Protein AF-A0A662CT84-F1 (afdb_monomer_lite)

Structure (mmCIF, N/CA/C/O backbone):
data_AF-A0A662CT84-F1
#
_entry.id   AF-A0A662CT84-F1
#
loop_
_atom_site.group_PDB
_atom_site.id
_atom_site.type_symbol
_atom_site.label_atom_id
_atom_site.label_alt_id
_atom_site.label_comp_id
_atom_site.label_asym_id
_atom_site.label_entity_id
_atom_site.label_seq_id
_atom_site.pdbx_PDB_ins_code
_atom_site.Cartn_x
_atom_site.Cartn_y
_atom_site.Cartn_z
_atom_site.occupancy
_atom_site.B_iso_or_equiv
_atom_site.auth_seq_id
_atom_site.auth_comp_id
_atom_site.auth_asym_id
_atom_site.auth_atom_id
_atom_site.pdbx_PDB_model_num
ATOM 1 N N . MET A 1 1 ? -32.922 16.492 27.343 1.00 45.88 1 MET A N 1
ATOM 2 C CA . MET A 1 1 ? -31.609 16.319 27.996 1.00 45.88 1 MET A CA 1
ATOM 3 C C . MET A 1 1 ? -30.918 15.102 27.391 1.00 45.88 1 MET A C 1
ATOM 5 O O . MET A 1 1 ? -31.189 13.997 27.822 1.00 45.88 1 MET A O 1
ATOM 9 N N . SER A 1 2 ? -30.077 15.303 26.376 1.00 38.56 2 SER A N 1
ATOM 10 C CA . SER A 1 2 ? -28.884 14.489 26.108 1.00 38.56 2 SER A CA 1
ATOM 11 C C . SER A 1 2 ? -27.960 15.373 25.278 1.00 38.56 2 SER A C 1
ATOM 13 O O . SER A 1 2 ? -28.345 15.835 24.208 1.00 38.56 2 SER A O 1
ATOM 15 N N . LYS A 1 3 ? -26.830 15.753 25.870 1.00 47.59 3 LYS A N 1
ATOM 16 C CA . LYS A 1 3 ? -25.822 16.633 25.284 1.00 47.59 3 LYS A CA 1
ATOM 17 C C . LYS A 1 3 ? -24.900 15.761 24.433 1.00 47.59 3 LYS A C 1
ATOM 19 O O . LYS A 1 3 ? -24.032 15.112 25.003 1.00 47.59 3 LYS A O 1
ATOM 24 N N . ASP A 1 4 ? -25.064 15.784 23.115 1.00 47.03 4 ASP A N 1
ATOM 25 C CA . ASP A 1 4 ? -24.069 15.228 22.199 1.00 47.03 4 ASP A CA 1
ATOM 26 C C . ASP A 1 4 ? -23.184 16.364 21.676 1.00 47.03 4 ASP A C 1
ATOM 28 O O . ASP A 1 4 ? -23.639 17.349 21.097 1.00 47.03 4 ASP A O 1
ATOM 32 N N . SER A 1 5 ? -21.903 16.250 21.989 1.00 49.09 5 SER A N 1
ATOM 33 C CA . SER A 1 5 ? -20.824 17.206 21.771 1.00 49.09 5 SER A CA 1
ATOM 34 C C . SER A 1 5 ? -20.725 17.700 20.317 1.00 49.09 5 SER A C 1
ATOM 36 O O . SER A 1 5 ? -20.561 16.920 19.384 1.00 49.09 5 SER A O 1
ATOM 38 N N . THR A 1 6 ? -20.721 19.019 20.143 1.00 49.84 6 THR A N 1
ATOM 39 C CA . THR A 1 6 ? -20.745 19.804 18.890 1.00 49.84 6 THR A CA 1
ATOM 40 C C . THR A 1 6 ? -19.486 19.723 17.991 1.00 49.84 6 THR A C 1
ATOM 42 O O . THR A 1 6 ? -19.304 20.569 17.126 1.00 49.84 6 THR A O 1
ATOM 45 N N . TYR A 1 7 ? -18.620 18.708 18.110 1.00 57.75 7 TYR A N 1
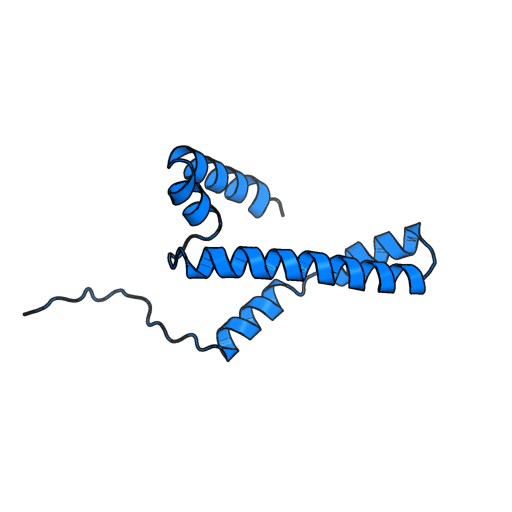ATOM 46 C CA . TYR A 1 7 ? -17.432 18.552 17.239 1.00 57.75 7 TYR A CA 1
ATOM 47 C C . TYR A 1 7 ? -17.153 17.082 16.878 1.00 57.75 7 TYR A C 1
ATOM 49 O O . TYR A 1 7 ? -16.084 16.547 17.160 1.00 57.75 7 TYR A O 1
ATOM 57 N N . GLY A 1 8 ? -18.127 16.397 16.278 1.00 56.88 8 GLY A N 1
ATOM 58 C CA . GLY A 1 8 ? -17.959 15.037 15.755 1.00 56.88 8 GLY A CA 1
ATOM 59 C C . GLY A 1 8 ? -17.945 15.022 14.227 1.00 56.88 8 GLY A C 1
ATOM 60 O O . GLY A 1 8 ? -18.880 15.519 13.601 1.00 56.88 8 GLY A O 1
ATOM 61 N N . LEU A 1 9 ? -16.908 14.441 13.614 1.00 73.38 9 LEU A N 1
ATOM 62 C CA . LEU A 1 9 ? -16.856 14.198 12.166 1.00 73.38 9 LEU A CA 1
ATOM 63 C C . LEU A 1 9 ? -18.112 13.439 11.712 1.00 73.38 9 LEU A C 1
ATOM 65 O O . LEU A 1 9 ? -18.382 12.323 12.163 1.00 73.38 9 LEU A O 1
ATOM 69 N N . LYS A 1 10 ? -18.880 14.037 10.794 1.00 73.25 10 LYS A N 1
ATOM 70 C CA . LYS A 1 10 ? -20.047 13.385 10.195 1.00 73.25 10 LYS A CA 1
ATOM 71 C C . LYS A 1 10 ? -19.560 12.214 9.338 1.00 73.25 10 LYS A C 1
ATOM 73 O O . LYS A 1 10 ? -18.840 12.423 8.363 1.00 73.25 10 LYS A O 1
ATOM 78 N N . LYS A 1 11 ? -19.966 10.985 9.673 1.00 70.56 11 LYS A N 1
ATOM 79 C CA . LYS A 1 11 ? -19.676 9.778 8.877 1.00 70.56 11 LYS A CA 1
ATOM 80 C C . LYS A 1 11 ? -20.441 9.826 7.546 1.00 70.56 11 LYS A C 1
ATOM 82 O O . LYS A 1 11 ? -21.513 9.250 7.421 1.00 70.56 11 LYS A O 1
ATOM 87 N N . SER A 1 12 ? -19.916 10.580 6.580 1.00 79.31 12 SER A N 1
ATOM 88 C CA . SER A 1 12 ? -20.524 10.793 5.256 1.00 79.31 12 SER A CA 1
ATOM 89 C C . SER A 1 12 ? -19.827 10.016 4.133 1.00 79.31 12 SER A C 1
ATOM 91 O O . SER A 1 12 ? -20.263 10.081 2.985 1.00 79.31 12 SER A O 1
ATOM 93 N N . LEU A 1 13 ? -18.736 9.310 4.439 1.00 82.19 13 LEU A N 1
ATOM 94 C CA . LEU A 1 13 ? -17.984 8.525 3.466 1.00 82.19 13 LEU A CA 1
ATOM 95 C C . LEU A 1 13 ? -18.738 7.228 3.152 1.00 82.19 13 LEU A C 1
ATOM 97 O O . LEU A 1 13 ? -18.825 6.332 3.988 1.00 82.19 13 LEU A O 1
ATOM 101 N N . GLY A 1 14 ? -19.297 7.154 1.944 1.00 87.19 14 GLY A N 1
ATOM 102 C CA . GLY A 1 14 ? -19.880 5.932 1.394 1.00 87.19 14 GLY A CA 1
ATOM 103 C C . GLY A 1 14 ? -18.831 5.034 0.734 1.00 87.19 14 GLY A C 1
ATOM 104 O O . GLY A 1 14 ? -17.695 5.453 0.505 1.00 87.19 14 GLY A O 1
ATOM 105 N N . TYR A 1 15 ? -19.236 3.817 0.365 1.00 86.44 15 TYR A N 1
ATOM 106 C CA . TYR A 1 15 ? -18.363 2.803 -0.240 1.00 86.44 15 TYR A CA 1
ATOM 107 C C . TYR A 1 15 ? -17.555 3.326 -1.431 1.00 86.44 15 TYR A C 1
ATOM 109 O O . TYR A 1 15 ? -16.340 3.185 -1.451 1.00 86.44 15 TYR A O 1
ATOM 117 N N . PHE A 1 16 ? -18.206 4.015 -2.372 1.00 91.44 16 PHE A N 1
ATOM 118 C CA . PHE A 1 16 ? -17.539 4.545 -3.564 1.00 91.44 16 PHE A CA 1
ATOM 119 C C . PHE A 1 16 ? -16.445 5.569 -3.230 1.00 91.44 16 PHE A C 1
ATOM 121 O O . PHE A 1 16 ? -15.356 5.541 -3.798 1.00 91.44 16 PHE A O 1
ATOM 128 N N . SER A 1 17 ? -16.714 6.452 -2.264 1.00 90.69 17 SER A N 1
ATOM 129 C CA . SER A 1 17 ? -15.740 7.459 -1.844 1.00 90.69 17 SER A CA 1
ATOM 130 C C . SER A 1 17 ? -14.540 6.815 -1.150 1.00 90.69 17 SER A C 1
ATOM 132 O O . SER A 1 17 ? -13.414 7.236 -1.384 1.00 90.69 17 SER A O 1
ATOM 134 N N . LEU A 1 18 ? -14.772 5.788 -0.326 1.00 89.00 18 LEU A N 1
ATOM 135 C CA . LEU A 1 18 ? -13.709 5.049 0.358 1.00 89.00 18 LEU A CA 1
ATOM 136 C C . LEU A 1 18 ? -12.844 4.257 -0.627 1.00 89.00 18 LEU A C 1
ATOM 138 O O . LEU A 1 18 ? -11.622 4.326 -0.545 1.00 89.00 18 LEU A O 1
ATOM 142 N N . THR A 1 19 ? -13.454 3.562 -1.590 1.00 90.88 19 THR A N 1
ATOM 143 C CA . THR A 1 19 ? -12.713 2.823 -2.621 1.00 90.88 19 THR A CA 1
ATOM 144 C C . THR A 1 19 ? -11.821 3.752 -3.437 1.00 90.88 19 THR A C 1
ATOM 146 O O . THR A 1 19 ? -10.653 3.439 -3.637 1.00 90.88 19 THR A O 1
ATOM 149 N N . ASN A 1 20 ? -12.323 4.919 -3.851 1.00 93.00 20 ASN A N 1
ATOM 150 C CA . ASN A 1 20 ? -11.521 5.869 -4.623 1.00 93.00 20 ASN A CA 1
ATOM 151 C C . ASN A 1 20 ? -10.335 6.429 -3.831 1.00 93.00 20 ASN A C 1
ATOM 153 O O . ASN A 1 20 ? -9.272 6.634 -4.410 1.00 93.00 20 ASN A O 1
ATOM 157 N N . ILE A 1 21 ? -10.494 6.649 -2.521 1.00 92.06 21 ILE A N 1
ATOM 158 C CA . ILE A 1 21 ? -9.386 7.069 -1.652 1.00 92.06 21 ILE A CA 1
ATOM 159 C C . ILE A 1 21 ? -8.304 5.988 -1.623 1.00 92.06 21 ILE A C 1
ATOM 161 O O . ILE A 1 21 ? -7.141 6.296 -1.853 1.00 92.06 21 ILE A O 1
ATOM 165 N N . VAL A 1 22 ? -8.683 4.724 -1.415 1.00 90.00 22 VAL A N 1
ATOM 166 C CA . VAL A 1 22 ? -7.727 3.604 -1.389 1.00 90.00 22 VAL A CA 1
ATOM 167 C C . VAL A 1 22 ? -7.025 3.436 -2.739 1.00 90.00 22 VAL A C 1
ATOM 169 O O . VAL A 1 22 ? -5.818 3.230 -2.781 1.00 90.00 22 VAL A O 1
ATOM 172 N N . VAL A 1 23 ? -7.751 3.558 -3.854 1.00 91.38 23 VAL A N 1
ATOM 173 C CA . VAL A 1 23 ? -7.155 3.481 -5.199 1.00 91.38 23 VAL A CA 1
ATOM 174 C C . VAL A 1 23 ? -6.167 4.627 -5.432 1.00 91.38 23 VAL A C 1
ATOM 176 O O . VAL A 1 23 ? -5.087 4.394 -5.970 1.00 91.38 23 VAL A O 1
ATOM 179 N N . GLY A 1 24 ? -6.516 5.848 -5.018 1.00 90.88 24 GLY A N 1
ATOM 180 C CA . GLY A 1 24 ? -5.637 7.012 -5.133 1.00 90.88 24 GLY A CA 1
ATOM 181 C C . GLY A 1 24 ? -4.382 6.914 -4.264 1.00 90.88 24 GLY A C 1
ATOM 182 O O . GLY A 1 24 ? -3.326 7.365 -4.688 1.00 90.88 24 GLY A O 1
ATOM 183 N N . ASP A 1 25 ? -4.489 6.295 -3.089 1.00 88.38 25 ASP A N 1
ATOM 184 C CA . ASP A 1 25 ? -3.363 6.053 -2.181 1.00 88.38 25 ASP A CA 1
ATOM 185 C C . ASP A 1 25 ? -2.425 4.944 -2.696 1.00 88.38 25 ASP A C 1
ATOM 187 O O . ASP A 1 25 ? -1.205 5.060 -2.613 1.00 88.38 25 AS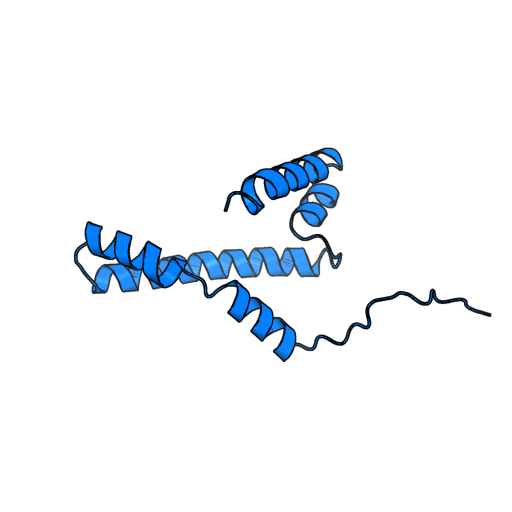P A O 1
ATOM 191 N N . MET A 1 26 ? -2.979 3.890 -3.309 1.00 89.44 26 MET A N 1
ATOM 192 C CA . MET A 1 26 ? -2.195 2.766 -3.839 1.00 89.44 26 MET A CA 1
ATOM 193 C C . MET A 1 26 ? -1.414 3.101 -5.119 1.00 89.44 26 MET A C 1
ATOM 195 O O . MET A 1 26 ? -0.317 2.577 -5.330 1.00 89.44 26 MET A O 1
ATOM 199 N N . ILE A 1 27 ? -1.967 3.929 -6.014 1.00 90.56 27 ILE A N 1
ATOM 200 C CA . ILE A 1 27 ? -1.314 4.263 -7.289 1.00 90.56 27 ILE A CA 1
ATOM 201 C C . ILE A 1 27 ? -0.345 5.433 -7.081 1.00 90.56 27 ILE A C 1
ATOM 203 O O . ILE A 1 27 ? -0.731 6.597 -7.134 1.00 90.56 27 ILE A O 1
ATOM 207 N N . GLY A 1 28 ? 0.939 5.115 -6.901 1.00 87.31 28 GLY A N 1
ATOM 208 C CA . GLY A 1 28 ? 2.011 6.101 -6.731 1.00 87.31 28 GLY A CA 1
ATOM 209 C C . GLY A 1 28 ? 3.159 5.970 -7.736 1.00 87.31 28 GLY A C 1
ATOM 210 O O . GLY A 1 28 ? 3.084 5.252 -8.735 1.00 87.31 28 GLY A O 1
ATOM 211 N N . ALA A 1 29 ? 4.280 6.634 -7.435 1.00 86.38 29 ALA A N 1
ATOM 212 C CA . ALA A 1 29 ? 5.490 6.610 -8.266 1.00 86.38 29 ALA A CA 1
ATOM 213 C C . ALA A 1 29 ? 6.097 5.203 -8.446 1.00 86.38 29 ALA A C 1
ATOM 215 O O . ALA A 1 29 ? 6.820 4.972 -9.416 1.00 86.38 29 ALA A O 1
ATOM 216 N N . GLY A 1 30 ? 5.769 4.260 -7.552 1.00 84.12 30 GLY A N 1
ATOM 217 C CA . GLY A 1 30 ? 6.284 2.889 -7.552 1.00 84.12 30 GLY A CA 1
ATOM 218 C C . GLY A 1 30 ? 6.089 2.150 -8.876 1.00 84.12 30 GLY A C 1
ATOM 219 O O . GLY A 1 30 ? 6.979 1.419 -9.300 1.00 84.12 30 GLY A O 1
ATOM 220 N N . ILE A 1 31 ? 4.985 2.385 -9.598 1.00 87.44 31 ILE A N 1
ATOM 221 C CA . ILE A 1 31 ? 4.776 1.716 -10.890 1.00 87.44 31 ILE A CA 1
ATOM 222 C C . ILE A 1 31 ? 5.821 2.117 -11.936 1.00 87.44 31 ILE A C 1
ATOM 224 O O . ILE A 1 31 ? 6.179 1.293 -12.776 1.00 87.44 31 ILE A O 1
ATOM 228 N N . PHE A 1 32 ? 6.356 3.337 -11.863 1.00 85.62 32 PHE A N 1
ATOM 229 C CA . PHE A 1 32 ? 7.376 3.831 -12.785 1.00 85.62 32 PHE A CA 1
ATOM 230 C C . PHE A 1 32 ? 8.791 3.495 -12.302 1.00 85.62 32 PHE A C 1
ATOM 232 O O . PHE A 1 32 ? 9.612 3.034 -13.094 1.00 85.62 32 PHE A O 1
ATOM 239 N N . THR A 1 33 ? 9.080 3.673 -11.010 1.00 86.00 33 THR A N 1
ATOM 240 C CA . THR A 1 33 ? 10.418 3.422 -10.449 1.00 86.00 33 THR A CA 1
ATOM 241 C C . THR A 1 33 ? 10.723 1.934 -10.314 1.00 86.00 33 THR A C 1
ATOM 243 O O . THR A 1 33 ? 11.737 1.470 -10.834 1.00 86.00 33 THR A O 1
ATOM 246 N N . THR A 1 34 ? 9.844 1.162 -9.673 1.00 85.38 34 THR A N 1
ATOM 247 C CA . THR A 1 34 ? 10.054 -0.273 -9.436 1.00 85.38 34 THR A CA 1
ATOM 248 C C . THR A 1 34 ? 10.067 -1.040 -10.751 1.00 85.38 34 THR A C 1
ATOM 250 O O . THR A 1 34 ? 11.010 -1.787 -11.006 1.00 85.38 34 THR A O 1
ATOM 253 N N . SER A 1 35 ? 9.093 -0.805 -11.637 1.00 85.25 35 SER A N 1
ATOM 254 C CA . SER A 1 35 ? 9.060 -1.483 -12.941 1.00 85.25 35 SER A CA 1
ATOM 255 C C . SER A 1 35 ? 10.272 -1.127 -13.807 1.00 85.25 35 SER A C 1
ATOM 257 O O . SER A 1 35 ? 10.807 -2.005 -14.479 1.00 85.25 35 SER A O 1
ATOM 259 N N . GLY A 1 36 ? 10.745 0.126 -13.759 1.00 84.56 36 GLY A N 1
ATOM 260 C CA . GLY A 1 36 ? 11.964 0.551 -14.452 1.00 84.56 36 GLY A CA 1
ATOM 261 C C . GLY A 1 36 ? 13.215 -0.173 -13.948 1.00 84.56 36 GLY A C 1
ATOM 262 O O . GLY A 1 36 ? 13.998 -0.673 -14.754 1.00 84.56 36 GLY A O 1
ATOM 263 N N . LEU A 1 37 ? 13.371 -0.302 -12.625 1.00 85.75 37 LEU A N 1
ATOM 264 C CA . LEU A 1 37 ? 14.483 -1.034 -12.009 1.00 85.75 37 LEU A CA 1
ATOM 265 C C . LEU A 1 37 ? 14.447 -2.529 -12.364 1.00 85.75 37 LEU A C 1
ATOM 267 O O . LEU A 1 37 ? 15.465 -3.106 -12.741 1.00 85.75 37 LEU A O 1
ATOM 271 N N . LEU A 1 38 ? 13.269 -3.152 -12.274 1.00 86.69 38 LEU A N 1
ATOM 272 C CA . LEU A 1 38 ? 13.075 -4.565 -12.603 1.00 86.69 38 LEU A CA 1
ATOM 273 C C . LEU A 1 38 ? 13.354 -4.849 -14.076 1.00 86.69 38 LEU A C 1
ATOM 275 O O . LEU A 1 38 ? 14.024 -5.830 -14.390 1.00 86.69 38 LEU A O 1
ATOM 279 N N . LEU A 1 39 ? 12.888 -3.987 -14.980 1.00 87.00 39 LEU A N 1
ATOM 280 C CA . LEU A 1 39 ? 13.146 -4.149 -16.406 1.00 87.00 39 LEU A CA 1
ATOM 281 C C . LEU A 1 39 ? 14.636 -3.981 -16.733 1.00 87.00 39 LEU A C 1
ATOM 283 O O . LEU A 1 39 ? 15.159 -4.742 -17.542 1.00 87.00 39 LEU A O 1
ATOM 287 N N . ALA A 1 40 ? 15.330 -3.052 -16.065 1.00 85.62 40 ALA A N 1
ATOM 288 C CA . ALA A 1 40 ? 16.773 -2.862 -16.214 1.00 85.62 40 ALA A CA 1
ATOM 289 C C . ALA A 1 40 ? 17.605 -4.056 -15.708 1.00 85.62 40 ALA A C 1
ATOM 291 O O . ALA A 1 40 ? 18.735 -4.238 -16.146 1.00 85.62 40 ALA A O 1
ATOM 292 N N . GLN A 1 41 ? 17.074 -4.872 -14.793 1.00 84.94 41 GLN A N 1
ATOM 293 C CA . GLN A 1 41 ? 17.765 -6.070 -14.309 1.00 84.94 41 GLN A CA 1
ATOM 294 C C . GLN A 1 41 ? 17.399 -7.322 -15.112 1.00 84.94 41 GLN A C 1
ATOM 296 O O . GLN A 1 41 ? 18.284 -8.059 -15.544 1.00 84.94 41 GLN A O 1
ATOM 301 N N . LEU A 1 42 ? 16.106 -7.567 -15.333 1.00 84.25 42 LEU A N 1
ATOM 302 C CA . LEU A 1 42 ? 15.626 -8.794 -15.972 1.00 84.25 42 LEU A CA 1
ATOM 303 C C . LEU A 1 42 ? 15.712 -8.744 -17.502 1.00 84.25 42 LEU A C 1
ATOM 305 O O . LEU A 1 42 ? 15.787 -9.800 -18.121 1.00 84.25 42 LEU A O 1
ATOM 309 N N . HIS A 1 43 ? 15.672 -7.553 -18.113 1.00 82.38 43 HIS A N 1
ATOM 310 C CA . HIS A 1 43 ? 15.640 -7.325 -19.567 1.00 82.38 43 HIS A CA 1
ATOM 311 C C . HIS A 1 43 ? 14.511 -8.052 -20.336 1.00 82.38 43 HIS A C 1
ATOM 313 O O . HIS A 1 43 ? 14.476 -7.997 -21.564 1.00 82.38 43 HIS A O 1
ATOM 319 N N . ASP A 1 44 ? 13.560 -8.690 -19.641 1.00 88.62 44 ASP A N 1
ATOM 320 C CA . ASP A 1 44 ? 12.422 -9.400 -20.231 1.00 88.62 44 ASP A CA 1
ATOM 321 C C . ASP A 1 44 ? 11.082 -8.831 -19.714 1.00 88.62 44 ASP A C 1
ATOM 323 O O . ASP A 1 44 ? 10.766 -8.946 -18.520 1.00 88.62 44 ASP A O 1
ATOM 327 N N . PRO A 1 45 ? 10.248 -8.242 -20.594 1.00 86.56 45 PRO A N 1
ATOM 328 C CA . PRO A 1 45 ? 8.963 -7.667 -20.207 1.00 86.56 45 PRO A CA 1
ATOM 329 C C . PRO A 1 45 ? 7.919 -8.714 -19.785 1.00 86.56 45 PRO A C 1
ATOM 331 O O . PRO A 1 45 ? 7.000 -8.386 -19.034 1.00 86.56 45 PRO A O 1
ATOM 334 N N . LYS A 1 46 ? 8.028 -9.975 -20.225 1.00 89.62 46 LYS A N 1
ATOM 335 C CA . LYS A 1 46 ? 7.076 -11.031 -19.837 1.00 89.62 46 LYS A CA 1
ATOM 336 C C . LYS A 1 46 ? 7.276 -11.442 -18.384 1.00 89.62 46 LYS A C 1
ATOM 338 O O . LYS A 1 46 ? 6.299 -11.619 -17.657 1.00 89.62 46 LYS A O 1
ATOM 343 N N . LEU A 1 47 ? 8.534 -11.551 -17.954 1.00 87.88 47 LEU A N 1
ATOM 344 C CA . LEU A 1 47 ? 8.871 -11.849 -16.563 1.00 87.88 47 LEU A CA 1
ATOM 345 C C . LEU A 1 47 ? 8.448 -10.711 -15.629 1.00 87.88 47 LEU A C 1
ATOM 347 O O . LEU A 1 47 ? 7.930 -10.984 -14.549 1.00 87.88 47 LEU A O 1
ATOM 351 N N . LEU A 1 48 ? 8.585 -9.454 -16.066 1.00 89.88 48 LEU A N 1
ATOM 352 C CA . LEU A 1 48 ? 8.101 -8.291 -15.317 1.00 89.88 48 LEU A CA 1
ATOM 353 C C . LEU A 1 48 ? 6.593 -8.380 -15.032 1.00 89.88 48 LEU A C 1
ATOM 355 O O . LEU A 1 48 ? 6.179 -8.197 -13.889 1.00 89.88 48 LEU A O 1
ATOM 359 N N . LEU A 1 49 ? 5.778 -8.684 -16.049 1.00 90.38 49 LEU A N 1
ATOM 360 C CA . LEU A 1 49 ? 4.325 -8.821 -15.886 1.00 90.38 49 LEU A CA 1
ATOM 361 C C . LEU A 1 49 ? 3.957 -9.981 -14.955 1.00 90.38 49 LEU A C 1
ATOM 363 O O . LEU A 1 49 ? 3.075 -9.831 -14.113 1.00 90.38 49 LEU A O 1
ATOM 367 N N . LEU A 1 50 ? 4.650 -11.117 -15.068 1.00 92.44 50 LEU A N 1
ATOM 368 C CA . LEU A 1 50 ? 4.441 -12.269 -14.188 1.00 92.44 50 LEU A CA 1
ATOM 369 C C . LEU A 1 50 ? 4.738 -11.893 -12.727 1.00 92.44 50 LEU A C 1
ATOM 371 O O . LEU A 1 50 ? 3.931 -12.168 -11.838 1.00 92.44 50 LEU A O 1
ATOM 375 N N . LEU A 1 51 ? 5.848 -11.193 -12.482 1.00 91.19 51 LEU A N 1
ATOM 376 C CA . LEU A 1 51 ? 6.213 -10.730 -11.146 1.00 91.19 51 LEU A CA 1
ATOM 377 C C . LEU A 1 51 ? 5.202 -9.725 -10.584 1.00 91.19 51 LEU A C 1
ATOM 379 O O . LEU A 1 51 ? 4.886 -9.780 -9.399 1.00 91.19 51 LEU A O 1
ATOM 383 N N . TRP A 1 52 ? 4.650 -8.859 -11.435 1.00 91.06 52 TRP A N 1
ATOM 384 C CA . TRP A 1 52 ? 3.569 -7.943 -11.069 1.00 91.06 52 TRP A CA 1
ATOM 385 C C . TRP A 1 52 ? 2.301 -8.686 -10.644 1.00 91.06 52 TRP A C 1
ATOM 387 O O . TRP A 1 52 ? 1.689 -8.331 -9.640 1.00 91.06 52 TRP A O 1
ATOM 397 N N . VAL A 1 53 ? 1.924 -9.746 -11.365 1.00 93.62 53 VAL A N 1
ATOM 398 C CA . VAL A 1 53 ? 0.771 -10.587 -11.006 1.00 93.62 53 VAL A CA 1
ATOM 399 C C . VAL A 1 53 ? 1.007 -11.295 -9.671 1.00 93.62 53 VAL A C 1
ATOM 401 O O . VAL A 1 53 ? 0.123 -11.290 -8.816 1.00 93.62 53 VAL A O 1
ATOM 404 N N . ILE A 1 54 ? 2.201 -11.855 -9.452 1.00 94.94 54 ILE A N 1
ATOM 405 C CA . ILE A 1 54 ? 2.558 -12.490 -8.172 1.00 94.94 54 ILE A CA 1
ATOM 406 C C . ILE A 1 54 ? 2.543 -11.462 -7.036 1.00 94.94 54 ILE A C 1
ATOM 408 O O . ILE A 1 54 ? 1.945 -11.712 -5.991 1.00 94.94 54 ILE A O 1
ATOM 412 N N . GLY A 1 55 ? 3.165 -10.298 -7.236 1.00 91.75 55 GLY A N 1
ATOM 413 C CA . GLY A 1 55 ? 3.186 -9.214 -6.255 1.00 91.75 55 GLY A CA 1
ATOM 414 C C . GLY A 1 55 ? 1.780 -8.722 -5.916 1.00 91.75 55 GLY A C 1
ATOM 415 O O . GLY A 1 55 ? 1.452 -8.563 -4.743 1.00 91.75 55 GLY A O 1
ATOM 416 N N . GLY A 1 56 ? 0.920 -8.579 -6.926 1.00 92.19 56 GLY A N 1
ATOM 417 C CA . GLY A 1 56 ? -0.491 -8.243 -6.751 1.00 92.19 56 GLY A CA 1
ATOM 418 C C . GLY A 1 56 ? -1.257 -9.295 -5.949 1.00 92.19 56 GLY A C 1
ATOM 419 O O . GLY A 1 56 ? -2.056 -8.939 -5.087 1.00 92.19 56 GLY A O 1
ATOM 420 N N . LEU A 1 57 ? -0.985 -10.586 -6.164 1.00 96.00 57 LEU A N 1
ATOM 421 C CA . LEU A 1 57 ? -1.611 -11.6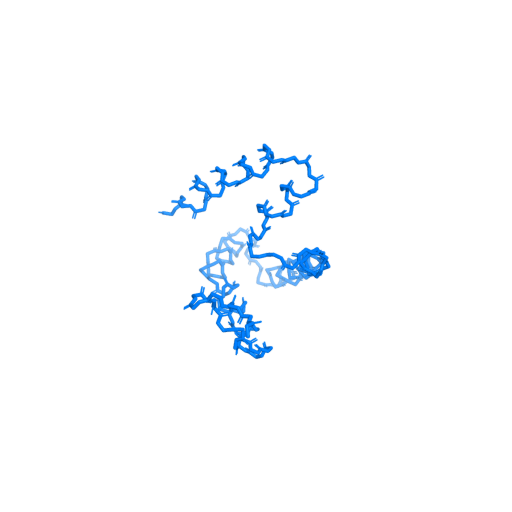63 -5.396 1.00 96.00 57 LEU A CA 1
ATOM 422 C C . LEU A 1 57 ? -1.179 -11.641 -3.922 1.00 96.00 57 LEU A C 1
ATOM 424 O O . LEU A 1 57 ? -2.016 -11.782 -3.033 1.00 96.00 57 LEU A O 1
ATOM 428 N N . ILE A 1 58 ? 0.108 -11.413 -3.653 1.00 94.69 58 ILE A N 1
ATOM 429 C CA . ILE A 1 58 ? 0.630 -11.271 -2.285 1.00 94.69 58 ILE A CA 1
ATOM 430 C C . ILE A 1 58 ? 0.007 -10.045 -1.602 1.00 94.69 58 ILE A C 1
ATOM 432 O O . ILE A 1 58 ? -0.447 -10.140 -0.460 1.00 94.69 58 ILE A O 1
ATOM 436 N N . ALA A 1 59 ? -0.070 -8.915 -2.310 1.00 92.06 59 ALA A N 1
ATOM 437 C CA . ALA A 1 59 ? -0.708 -7.701 -1.812 1.00 92.06 59 ALA A CA 1
ATOM 438 C C . ALA A 1 59 ? -2.200 -7.917 -1.512 1.00 92.06 59 ALA A C 1
ATOM 440 O O . ALA A 1 59 ? -2.686 -7.449 -0.485 1.00 92.06 59 ALA A O 1
ATOM 441 N N . LEU A 1 60 ? -2.915 -8.676 -2.350 1.00 93.00 60 LEU A N 1
ATOM 442 C CA . LEU A 1 60 ? -4.316 -9.031 -2.119 1.00 93.00 60 LEU A CA 1
ATOM 443 C C . LEU A 1 60 ? -4.488 -9.864 -0.842 1.00 93.00 60 LEU A C 1
ATOM 445 O O . LEU A 1 60 ? -5.365 -9.562 -0.034 1.00 93.00 60 LEU A O 1
ATOM 449 N N . CYS A 1 61 ? -3.641 -10.874 -0.628 1.00 94.19 61 CYS A N 1
ATOM 450 C CA . CYS A 1 61 ? -3.648 -11.657 0.609 1.00 94.19 61 CYS A CA 1
ATOM 451 C C . CYS A 1 61 ? -3.426 -10.763 1.839 1.00 94.19 61 CYS A C 1
ATOM 453 O O . CYS A 1 61 ? -4.171 -10.863 2.812 1.00 94.19 61 CYS A O 1
ATOM 455 N N . GLY A 1 62 ? -2.455 -9.845 1.772 1.00 89.31 62 GLY A N 1
ATOM 456 C CA . GLY A 1 62 ? -2.210 -8.867 2.833 1.00 89.31 62 GLY A CA 1
ATOM 457 C C . GLY A 1 62 ? -3.410 -7.949 3.078 1.00 89.31 62 GLY A C 1
ATOM 458 O O . GLY A 1 62 ? -3.820 -7.765 4.223 1.00 89.31 62 GLY A O 1
ATOM 459 N N . ALA A 1 63 ? -4.027 -7.427 2.015 1.00 89.94 63 ALA A N 1
ATOM 460 C CA . ALA A 1 63 ? -5.204 -6.567 2.107 1.00 89.94 63 ALA A CA 1
ATOM 461 C C . ALA A 1 63 ? -6.388 -7.275 2.783 1.00 89.94 63 ALA A C 1
ATOM 463 O O . ALA A 1 63 ? -7.065 -6.673 3.615 1.00 89.94 63 ALA A O 1
ATOM 464 N N . LEU A 1 64 ? -6.609 -8.561 2.485 1.00 90.94 64 LEU A N 1
ATOM 465 C CA . LEU A 1 64 ? -7.639 -9.363 3.146 1.00 90.94 64 LEU A CA 1
ATOM 466 C C . LEU A 1 64 ? -7.347 -9.526 4.643 1.00 90.94 64 LEU A C 1
ATOM 468 O O . LEU A 1 64 ? -8.220 -9.223 5.457 1.00 90.94 64 LEU A O 1
ATOM 472 N N . SER A 1 65 ? -6.118 -9.891 5.018 1.00 89.44 65 SER A N 1
ATOM 473 C CA . SER A 1 65 ? -5.710 -9.979 6.428 1.00 89.44 65 SER A CA 1
ATOM 474 C C . SER A 1 65 ? -5.899 -8.656 7.181 1.00 89.44 65 SER A C 1
ATOM 476 O O . SER A 1 65 ? -6.434 -8.640 8.290 1.00 89.44 65 SER A O 1
ATOM 478 N N . TYR A 1 66 ? -5.523 -7.529 6.570 1.00 83.19 66 TYR A N 1
ATOM 479 C CA . TYR A 1 66 ? -5.732 -6.205 7.161 1.00 83.19 66 TYR A CA 1
ATOM 480 C C . TYR A 1 66 ? -7.215 -5.826 7.242 1.00 83.19 66 TYR A C 1
ATOM 482 O O . TYR A 1 66 ? -7.625 -5.176 8.204 1.00 83.19 66 TYR A O 1
ATOM 490 N N . SER A 1 67 ? -8.035 -6.241 6.274 1.00 86.44 67 SER A N 1
ATOM 491 C CA . SER A 1 67 ? -9.472 -5.953 6.274 1.00 86.44 67 SER A CA 1
ATOM 492 C C . SER A 1 67 ? -10.209 -6.651 7.421 1.00 86.44 67 SER A C 1
ATOM 494 O O . SER A 1 67 ? -11.055 -6.029 8.064 1.00 86.44 67 SER A O 1
ATOM 496 N N . GLU A 1 68 ? -9.841 -7.896 7.747 1.00 86.38 68 GLU A N 1
ATOM 497 C CA . GLU A 1 68 ? -10.395 -8.615 8.900 1.00 86.38 68 GLU A CA 1
ATOM 498 C C . GLU A 1 68 ? -10.016 -7.927 10.214 1.00 86.38 68 GLU A C 1
ATOM 500 O O . GLU A 1 68 ? -10.849 -7.761 11.111 1.00 86.38 68 GLU A O 1
ATOM 505 N N . LEU A 1 69 ? -8.769 -7.462 10.314 1.00 82.25 69 LEU A N 1
ATOM 506 C CA . LEU A 1 69 ? -8.287 -6.754 11.492 1.00 82.25 69 LEU A CA 1
ATOM 507 C C . LEU A 1 69 ? -8.969 -5.385 11.658 1.00 82.25 69 LEU A C 1
ATOM 509 O O . LEU A 1 69 ? -9.399 -5.039 12.760 1.00 82.25 69 LEU A O 1
ATOM 513 N N . GLY A 1 70 ? -9.147 -4.644 10.562 1.00 81.25 70 GLY A N 1
ATOM 514 C CA . GLY A 1 70 ? -9.877 -3.375 10.536 1.00 81.25 70 GLY A CA 1
ATOM 515 C C . GLY A 1 70 ? -11.367 -3.522 10.857 1.00 81.25 70 GLY A C 1
ATOM 516 O O . GLY A 1 70 ? -11.939 -2.659 11.522 1.00 81.25 70 GLY A O 1
ATOM 517 N N . ALA A 1 71 ? -11.992 -4.634 10.457 1.00 81.00 71 ALA A N 1
ATOM 518 C CA . ALA A 1 71 ? -13.366 -4.954 10.841 1.00 81.00 71 ALA A CA 1
ATOM 519 C C . ALA A 1 71 ? -13.486 -5.276 12.341 1.00 81.00 71 ALA A C 1
ATOM 521 O O . ALA A 1 71 ? -14.472 -4.900 12.977 1.00 81.00 71 ALA A O 1
ATOM 522 N N . LYS A 1 72 ? -12.473 -5.937 12.921 1.00 78.88 72 LYS A N 1
ATOM 523 C CA . LYS A 1 72 ? -12.431 -6.291 14.347 1.00 78.88 72 LYS A CA 1
ATOM 524 C C . LYS A 1 72 ? -12.158 -5.088 15.258 1.00 78.88 72 LYS A C 1
ATOM 526 O O . LYS A 1 72 ? -12.719 -5.025 16.350 1.00 78.88 72 LYS A O 1
ATOM 531 N N . PHE A 1 73 ? -11.341 -4.131 14.816 1.00 76.75 73 PHE A N 1
ATOM 532 C CA . PHE A 1 73 ? -10.984 -2.930 15.581 1.00 76.75 73 PHE A CA 1
ATOM 533 C C . PHE A 1 73 ? -11.390 -1.644 14.832 1.00 76.75 73 PHE A C 1
ATOM 535 O O . PHE A 1 73 ? -10.544 -0.990 14.221 1.00 76.75 73 PHE A O 1
ATOM 542 N N . PRO A 1 74 ? -12.673 -1.225 14.893 1.00 69.19 74 PRO A N 1
ATOM 543 C CA . PRO A 1 74 ? -13.194 -0.070 14.155 1.00 69.19 74 PRO A CA 1
ATOM 544 C C . PRO A 1 74 ? -12.840 1.270 14.833 1.00 69.19 74 PRO A C 1
ATOM 546 O O . PRO A 1 74 ? -13.713 2.093 15.126 1.00 69.19 74 PRO A O 1
ATOM 549 N N . ARG A 1 75 ? -11.553 1.496 15.118 1.00 69.62 75 ARG A N 1
ATOM 550 C CA . ARG A 1 75 ? -11.018 2.743 15.681 1.00 69.62 75 ARG A CA 1
ATOM 551 C C . ARG A 1 75 ? -10.126 3.450 14.665 1.00 69.62 75 ARG A C 1
ATOM 553 O O . ARG A 1 75 ? -9.362 2.822 13.940 1.00 69.62 75 ARG A O 1
ATOM 560 N N . ALA A 1 76 ? -10.212 4.778 14.627 1.00 63.03 76 ALA A N 1
ATOM 561 C CA . ALA A 1 76 ? -9.314 5.594 13.818 1.00 63.03 76 ALA A CA 1
ATOM 562 C C . ALA A 1 76 ? -7.913 5.578 14.456 1.00 63.03 76 ALA A C 1
ATOM 564 O O . ALA A 1 76 ? -7.722 6.147 15.529 1.00 63.03 76 ALA A O 1
ATOM 565 N N . GLY A 1 77 ? -6.962 4.887 13.824 1.00 62.78 77 GLY A N 1
ATOM 566 C CA . GLY A 1 77 ? -5.589 4.768 14.329 1.00 62.78 77 GLY A CA 1
ATOM 567 C C . GLY A 1 77 ? -4.687 3.772 13.591 1.00 62.78 77 GLY A C 1
ATOM 568 O O . GLY A 1 77 ? -3.491 3.760 13.853 1.00 62.78 77 GLY A O 1
ATOM 569 N N . GLY A 1 78 ? -5.216 2.964 12.664 1.00 70.94 78 GLY A N 1
ATOM 570 C CA . GLY A 1 78 ? -4.405 2.085 11.811 1.00 70.94 78 GLY A CA 1
ATOM 571 C C . GLY A 1 78 ? -3.547 1.098 12.609 1.00 70.94 78 GLY A C 1
ATOM 572 O O . GLY A 1 78 ? -4.002 0.534 13.604 1.00 70.94 78 GLY A O 1
ATOM 573 N N . GLU A 1 79 ? -2.291 0.921 12.196 1.00 65.75 79 GLU A N 1
ATOM 574 C CA . GLU A 1 79 ? -1.343 0.001 12.843 1.00 65.75 79 GLU A CA 1
ATOM 575 C C . GLU A 1 79 ? -1.088 0.333 14.316 1.00 65.75 79 GLU A C 1
ATOM 577 O O . GLU A 1 79 ? -0.990 -0.574 15.142 1.00 65.75 79 GLU A O 1
ATOM 582 N N . TYR A 1 80 ? -1.086 1.621 14.677 1.00 62.97 80 TYR A N 1
ATOM 583 C CA . TYR A 1 80 ? -0.955 2.058 16.068 1.00 62.97 80 TYR A CA 1
ATOM 584 C C . TYR A 1 80 ? -2.092 1.515 16.945 1.00 62.97 80 TYR A C 1
ATOM 586 O O . TYR A 1 80 ? -1.849 1.029 18.050 1.00 62.97 80 TYR A O 1
ATOM 594 N N . ALA A 1 81 ? -3.335 1.565 16.452 1.00 65.50 81 ALA A N 1
ATOM 595 C CA . ALA A 1 81 ? -4.487 1.041 17.181 1.00 65.50 81 ALA A CA 1
ATOM 596 C C . ALA A 1 81 ? -4.419 -0.487 17.309 1.00 65.50 81 ALA A C 1
ATOM 598 O O . ALA A 1 81 ? -4.660 -1.012 18.393 1.00 65.50 81 ALA A O 1
ATOM 599 N N . PH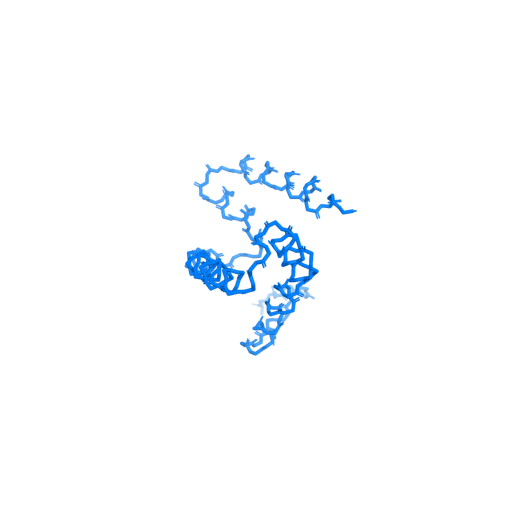E A 1 82 ? -4.015 -1.193 16.248 1.00 67.00 82 PHE A N 1
ATOM 600 C CA . PHE A 1 82 ? -3.876 -2.650 16.286 1.00 67.00 82 PHE A CA 1
ATOM 601 C C . PHE A 1 82 ? -2.813 -3.104 17.295 1.00 67.00 82 PHE A C 1
ATOM 603 O O . PHE A 1 82 ? -3.083 -3.977 18.118 1.00 67.00 82 PHE A O 1
ATOM 610 N N . LEU A 1 83 ? -1.623 -2.495 17.279 1.00 63.50 83 LEU A N 1
ATOM 611 C CA . LEU A 1 83 ? -0.517 -2.886 18.160 1.00 63.50 83 LEU A C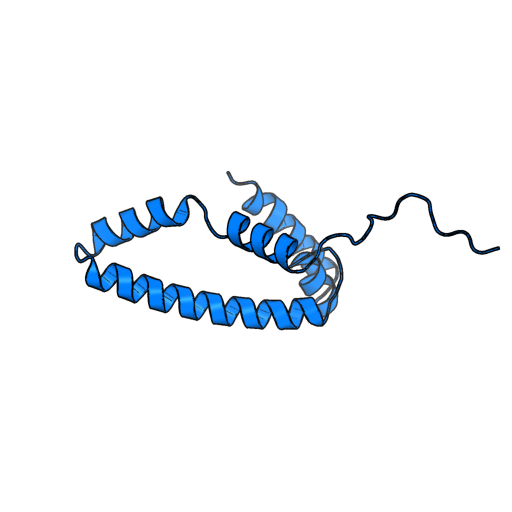A 1
ATOM 612 C C . LEU A 1 83 ? -0.747 -2.475 19.619 1.00 63.50 83 LEU A C 1
ATOM 614 O O . LEU A 1 83 ? -0.381 -3.221 20.530 1.00 63.50 83 LEU A O 1
ATOM 618 N N . SER A 1 84 ? -1.371 -1.319 19.850 1.00 64.50 84 SER A N 1
ATOM 619 C CA . SER A 1 84 ? -1.701 -0.856 21.202 1.00 64.50 84 SER A CA 1
ATOM 620 C C . SER A 1 84 ? -2.742 -1.755 21.879 1.00 64.50 84 SER A C 1
ATOM 622 O O . SER A 1 84 ? -2.655 -2.002 23.081 1.00 64.50 84 SER A O 1
ATOM 624 N N . GLU A 1 85 ? -3.693 -2.293 21.107 1.00 67.25 85 GLU A N 1
ATOM 625 C CA . GLU A 1 85 ? -4.804 -3.098 21.626 1.00 67.25 85 GLU A CA 1
ATOM 626 C C . GLU A 1 85 ? -4.477 -4.606 21.698 1.00 67.25 85 GLU A C 1
ATOM 628 O O . GLU A 1 85 ? -5.023 -5.302 22.552 1.00 67.25 85 GLU A O 1
ATOM 633 N N . LEU A 1 86 ? -3.556 -5.114 20.861 1.00 64.19 86 LEU A N 1
ATOM 634 C CA . LEU A 1 86 ? -3.133 -6.527 20.858 1.00 64.19 86 LEU A CA 1
ATOM 635 C C . LEU A 1 86 ? -1.892 -6.832 21.710 1.00 64.19 86 LEU A C 1
ATOM 637 O O . LEU A 1 86 ? -1.821 -7.918 22.280 1.00 64.19 86 LEU A O 1
ATOM 641 N N . PHE A 1 87 ? -0.906 -5.930 21.776 1.00 64.81 87 PHE A N 1
ATOM 642 C CA . PHE A 1 87 ? 0.387 -6.224 22.411 1.00 64.81 87 PHE A CA 1
ATOM 643 C C . PHE A 1 87 ? 0.599 -5.465 23.718 1.00 64.81 87 PHE A C 1
ATOM 645 O O . PHE A 1 87 ? 0.838 -6.079 24.754 1.00 64.81 87 PHE A O 1
ATOM 652 N N . SER A 1 88 ? 0.587 -4.133 23.672 1.00 66.81 88 SER A N 1
ATOM 653 C CA . SER A 1 88 ? 0.825 -3.264 24.833 1.00 66.81 88 SER A CA 1
ATOM 654 C C . SER A 1 88 ? 0.783 -1.794 24.396 1.00 66.81 88 SER A C 1
ATOM 656 O O . SER A 1 88 ? 1.246 -1.483 23.293 1.00 66.81 88 SER A O 1
ATOM 658 N N . PRO A 1 89 ? 0.353 -0.854 25.259 1.00 67.38 89 PRO A N 1
ATOM 659 C CA . PRO A 1 89 ? 0.426 0.583 24.978 1.00 67.38 89 PRO A CA 1
ATOM 660 C C . PRO A 1 89 ? 1.849 1.082 24.652 1.00 67.38 89 PRO A C 1
ATOM 662 O O . PRO A 1 89 ? 2.000 2.066 23.928 1.00 67.38 89 PRO A O 1
ATOM 665 N N . LEU A 1 90 ? 2.901 0.387 25.108 1.00 69.81 90 LEU A N 1
ATOM 666 C CA . LEU A 1 90 ? 4.293 0.704 24.755 1.00 69.81 90 LEU A CA 1
ATOM 667 C C . LEU A 1 90 ? 4.613 0.298 23.304 1.00 69.81 90 LEU A C 1
ATOM 669 O O . LEU A 1 90 ? 5.267 1.047 22.584 1.00 69.81 90 LEU A O 1
ATOM 673 N N . ALA A 1 91 ? 4.095 -0.844 22.838 1.00 65.38 91 ALA A N 1
ATOM 674 C CA . ALA A 1 91 ? 4.255 -1.288 21.450 1.00 65.38 91 ALA A CA 1
ATOM 675 C C . ALA A 1 91 ? 3.517 -0.363 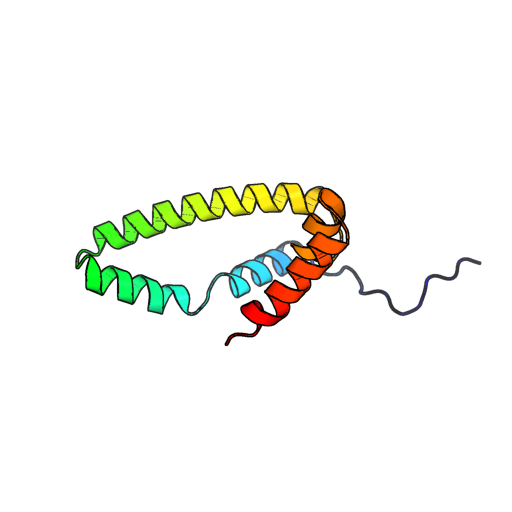20.467 1.00 65.38 91 ALA A C 1
ATOM 677 O O . ALA A 1 91 ? 4.049 -0.048 19.402 1.00 65.38 91 ALA A O 1
ATOM 678 N N . GLY A 1 92 ? 2.340 0.139 20.863 1.00 64.50 92 GLY A N 1
ATOM 679 C CA . GLY A 1 92 ? 1.654 1.220 20.153 1.00 64.50 92 GLY A CA 1
ATOM 680 C C . GLY A 1 92 ? 2.533 2.470 20.050 1.00 64.50 92 GLY A C 1
ATOM 681 O O . GLY A 1 92 ? 2.805 2.940 18.950 1.00 64.50 92 GLY A O 1
ATOM 682 N N . PHE A 1 93 ? 3.060 2.972 21.173 1.00 71.69 93 PHE A N 1
ATOM 683 C CA . PHE A 1 93 ? 3.944 4.147 21.178 1.00 71.69 93 PHE A CA 1
ATOM 684 C C . PHE A 1 93 ? 5.166 3.981 20.260 1.00 71.69 93 PHE A C 1
ATOM 686 O O . PHE A 1 93 ? 5.485 4.883 19.485 1.00 71.69 93 PHE A O 1
ATOM 693 N N . LEU A 1 94 ? 5.809 2.810 20.289 1.00 76.25 94 LEU A N 1
ATOM 694 C CA . LEU A 1 94 ? 6.972 2.518 19.453 1.00 76.25 94 LEU A CA 1
ATOM 695 C C . LEU A 1 94 ? 6.619 2.485 17.957 1.00 76.25 94 LEU A C 1
ATOM 697 O O . LEU A 1 94 ? 7.361 3.036 17.149 1.00 76.25 94 LEU A O 1
ATOM 701 N N . SER A 1 95 ? 5.468 1.910 17.589 1.00 70.00 95 SER A N 1
ATOM 702 C CA . SER A 1 95 ? 4.937 1.947 16.216 1.00 70.00 95 SER A CA 1
ATOM 703 C C . SER A 1 95 ? 4.634 3.376 15.752 1.00 70.00 95 SER A C 1
ATOM 705 O O . SER A 1 95 ? 4.948 3.735 14.615 1.00 70.00 95 SER A O 1
ATOM 707 N N . GLY A 1 96 ? 4.109 4.224 16.644 1.00 72.19 96 GLY A N 1
ATOM 708 C CA . GLY A 1 96 ? 3.932 5.654 16.381 1.00 72.19 96 GLY A CA 1
ATOM 709 C C . GLY A 1 96 ? 5.262 6.370 16.127 1.00 72.19 96 GLY A C 1
ATOM 710 O O . GLY A 1 96 ? 5.365 7.162 15.194 1.00 72.19 96 GLY A O 1
ATOM 711 N N . TRP A 1 97 ? 6.303 6.040 16.898 1.00 79.56 97 TRP A N 1
ATOM 712 C CA . TRP A 1 97 ? 7.657 6.568 16.703 1.00 79.56 97 TRP A CA 1
ATOM 713 C C . TRP A 1 97 ? 8.266 6.113 15.373 1.00 79.56 97 TRP A C 1
ATOM 715 O O . TRP A 1 97 ? 8.778 6.940 14.625 1.00 79.56 97 TRP A O 1
ATOM 725 N N . VAL A 1 98 ? 8.157 4.826 15.029 1.00 76.88 98 VAL A N 1
ATOM 726 C CA . VAL A 1 98 ? 8.614 4.305 13.730 1.00 76.88 98 VAL A CA 1
ATOM 727 C C . VAL A 1 98 ? 7.869 4.983 12.586 1.00 76.88 98 VAL A C 1
ATOM 729 O O . VAL A 1 98 ? 8.506 5.417 11.637 1.00 76.88 98 VAL A O 1
ATOM 732 N N . SER A 1 99 ? 6.551 5.156 12.689 1.00 71.94 99 SER A N 1
ATOM 733 C CA . SER A 1 99 ? 5.765 5.856 11.666 1.00 71.94 99 SER A CA 1
ATOM 734 C C . SER A 1 99 ? 6.174 7.323 11.529 1.00 71.94 99 SER A C 1
ATOM 736 O O . SER A 1 99 ? 6.207 7.846 10.423 1.00 71.94 99 SER A O 1
ATOM 738 N N . PHE A 1 100 ? 6.532 7.991 12.627 1.00 74.25 100 PHE A N 1
ATOM 739 C CA . PHE A 1 100 ? 7.029 9.364 12.580 1.00 74.25 100 PHE A CA 1
ATOM 740 C C . PHE A 1 100 ? 8.397 9.457 11.890 1.00 74.25 100 PHE A C 1
ATOM 742 O O . PHE A 1 100 ? 8.591 10.314 11.035 1.00 74.25 100 PHE A O 1
ATOM 749 N N . PHE A 1 101 ? 9.331 8.562 12.222 1.00 79.25 101 PHE A N 1
ATOM 750 C CA . PHE A 1 101 ? 10.675 8.583 11.642 1.00 79.25 101 PHE A CA 1
ATOM 751 C C . PHE A 1 101 ? 10.734 8.027 10.220 1.00 79.25 101 PHE A C 1
ATOM 753 O O . PHE A 1 101 ? 11.460 8.572 9.407 1.00 79.25 101 PHE A O 1
ATOM 760 N N . VAL A 1 102 ? 9.996 6.965 9.910 1.00 71.75 102 VAL A N 1
ATOM 761 C CA . VAL A 1 102 ? 10.027 6.280 8.605 1.00 71.75 102 VAL A CA 1
ATOM 762 C C . VAL A 1 102 ? 8.961 6.832 7.659 1.00 71.75 102 VAL A C 1
ATOM 764 O O . VAL A 1 102 ? 9.197 6.954 6.462 1.00 71.75 102 VAL A O 1
ATOM 767 N N . GLY A 1 103 ? 7.789 7.205 8.178 1.00 60.38 103 GLY A N 1
ATOM 768 C CA . GLY A 1 103 ? 6.696 7.755 7.370 1.00 60.38 103 GLY A CA 1
ATOM 769 C C . GLY A 1 103 ? 6.949 9.181 6.878 1.00 60.38 103 GLY A C 1
ATOM 770 O O . GLY A 1 103 ? 6.372 9.576 5.870 1.00 60.38 103 GLY A O 1
ATOM 771 N N . PHE A 1 104 ? 7.838 9.933 7.538 1.00 57.06 104 PHE A N 1
ATOM 772 C CA . PHE A 1 104 ? 8.294 11.257 7.092 1.00 57.06 104 PHE A CA 1
ATOM 773 C C . PHE A 1 104 ? 9.748 11.278 6.599 1.00 57.06 104 PHE A C 1
ATOM 775 O O . PHE A 1 104 ? 10.292 12.358 6.382 1.00 57.06 104 PHE A O 1
ATOM 782 N N . THR A 1 105 ? 10.393 10.128 6.365 1.00 40.69 105 THR A N 1
ATOM 783 C CA . THR A 1 105 ? 11.608 10.107 5.532 1.00 40.69 105 THR A CA 1
ATOM 784 C C . THR A 1 105 ? 11.211 10.127 4.061 1.00 40.69 105 THR A C 1
ATOM 786 O O . THR A 1 105 ? 11.290 9.115 3.367 1.00 40.69 105 THR A O 1
ATOM 789 N N . ALA A 1 106 ? 10.746 11.289 3.616 1.00 35.97 106 ALA A N 1
ATOM 790 C CA . ALA A 1 106 ? 10.749 11.722 2.228 1.00 35.97 106 ALA A CA 1
ATOM 791 C C . ALA A 1 106 ? 11.390 13.112 2.184 1.00 35.97 106 ALA A C 1
ATOM 793 O O . ALA A 1 106 ? 10.969 13.970 2.993 1.00 35.97 106 ALA A O 1
#

Radius of gyration: 19.13 Å; chains: 1; bounding box: 49×32×48 Å

Foldseek 3Di:
DDDDDPDDDDPPDDPVNVVVVVVVVPDDCCVVVVLVVVCVPPVDVVVSVVVVVVVVVVVVVVVVVQVVLCVVQVDPDRPLSSCCVPPHNVSSVVVVVCCVVVVPPD

Sequence (106 aa):
MSKDSTYGLKKSLGYFSLTNIVVGDMIGAGIFTTSGLLLAQLHDPKLLLLLWVIGGLIALCGALSYSELGAKFPRAGGEYAFLSELFSPLAGFLSGWVSFFVGFTA

pLDDT: mean 77.92, std 14.18, range [35.97, 96.0]

Secondary structure (DSSP, 8-state):
-----S--------HHHHHHHHHHHH-STHHHHHHHHHHHHH--HHHHHHHHHHHHHHHHHHHHHHHHHHHH--STTHHHHHHHHHT-HHHHHHHHHHHHHHHT--